Protein AF-A0A0B8NBM0-F1 (afdb_monomer_lite)

Secondary structure (DSSP, 8-state):
--HHHHHHHHTS-HHHHHHHHHTTS---EE-TTS-EE--HHHHHHHHHH----TT-S------PPP-----

Sequence (71 aa):
MRIGQLARLAEVSPKAIRRYEALGLVSPARTANGYRDYYADTVRLVREIRIPDASASRSGRSGRPPRRRAP

Organism: NCBI:txid37332

Structure (mmCIF, N/CA/C/O backbone):
data_AF-A0A0B8NBM0-F1
#
_entry.id   AF-A0A0B8NBM0-F1
#
loop_
_atom_site.group_PDB
_atom_site.id
_atom_site.type_symbol
_atom_site.label_atom_id
_atom_site.label_alt_id
_atom_site.label_comp_id
_atom_site.label_asym_id
_atom_site.label_entity_id
_atom_site.label_seq_id
_atom_site.pdbx_PDB_ins_code
_atom_site.Cartn_x
_atom_site.Cartn_y
_atom_site.Cartn_z
_atom_site.occupancy
_atom_site.B_iso_or_equiv
_atom_site.auth_seq_id
_atom_site.auth_comp_id
_atom_site.auth_asym_id
_atom_site.auth_atom_id
_atom_site.pdbx_PDB_model_num
ATOM 1 N N . MET A 1 1 ? -5.379 -3.374 6.419 1.00 83.12 1 MET A N 1
ATOM 2 C CA . MET A 1 1 ? -4.067 -4.011 6.148 1.00 83.12 1 MET A CA 1
ATOM 3 C C . MET A 1 1 ? -2.905 -3.045 6.380 1.00 83.12 1 MET A C 1
ATOM 5 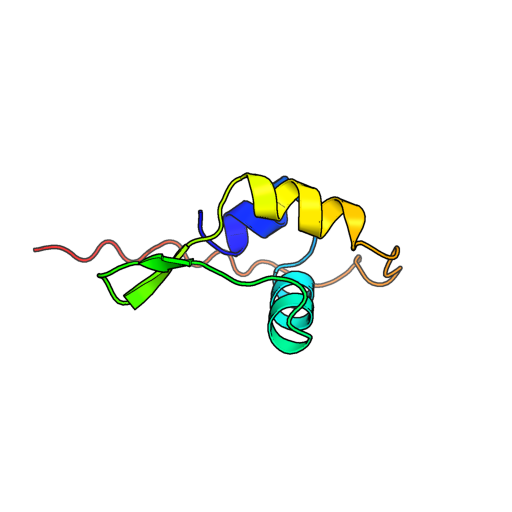O O . MET A 1 1 ? -3.060 -1.845 6.214 1.00 83.12 1 MET A O 1
ATOM 9 N N . ARG A 1 2 ? -1.701 -3.549 6.702 1.00 84.31 2 ARG A N 1
ATOM 10 C CA . ARG A 1 2 ? -0.477 -2.718 6.810 1.00 84.31 2 ARG A CA 1
ATOM 11 C C . ARG A 1 2 ? 0.174 -2.470 5.446 1.00 84.31 2 ARG A C 1
ATOM 13 O O . ARG A 1 2 ? 0.003 -3.268 4.530 1.00 84.31 2 ARG A O 1
ATOM 20 N N . ILE A 1 3 ? 1.037 -1.452 5.358 1.00 81.75 3 ILE A N 1
ATOM 21 C CA . ILE A 1 3 ? 1.783 -1.110 4.130 1.00 81.75 3 ILE A CA 1
ATOM 22 C C . ILE A 1 3 ? 2.558 -2.296 3.531 1.00 81.75 3 ILE A C 1
ATOM 24 O O . ILE A 1 3 ? 2.594 -2.453 2.319 1.00 81.75 3 ILE A O 1
ATOM 28 N N . GLY A 1 4 ? 3.144 -3.167 4.363 1.00 83.38 4 GLY A N 1
ATOM 29 C CA . GLY A 1 4 ? 3.872 -4.350 3.885 1.00 83.38 4 GLY A CA 1
ATOM 30 C C . GLY A 1 4 ? 2.962 -5.425 3.284 1.00 83.38 4 GLY A C 1
ATOM 31 O O . GLY A 1 4 ? 3.354 -6.111 2.345 1.00 83.38 4 GLY A O 1
ATOM 32 N N . GLN A 1 5 ? 1.734 -5.548 3.792 1.00 86.38 5 GLN A N 1
ATOM 33 C CA . GLN A 1 5 ? 0.734 -6.463 3.246 1.00 86.38 5 GLN A CA 1
ATOM 34 C C . GLN A 1 5 ? 0.157 -5.906 1.939 1.00 86.38 5 GLN A C 1
ATOM 36 O O . GLN A 1 5 ? 0.076 -6.643 0.962 1.00 86.38 5 GLN A O 1
ATOM 41 N N . LEU A 1 6 ? -0.137 -4.601 1.888 1.00 86.88 6 LEU A N 1
ATOM 42 C CA . LEU A 1 6 ? -0.533 -3.906 0.659 1.00 86.88 6 LEU A CA 1
ATOM 43 C C . LEU A 1 6 ? 0.544 -4.033 -0.431 1.00 86.88 6 LEU A C 1
ATOM 45 O O . LEU A 1 6 ? 0.218 -4.380 -1.556 1.00 86.88 6 LEU A O 1
ATOM 49 N N . ALA A 1 7 ? 1.821 -3.835 -0.088 1.00 86.12 7 ALA A N 1
ATOM 50 C CA . ALA A 1 7 ? 2.961 -3.991 -0.998 1.00 86.12 7 ALA A CA 1
ATOM 51 C C . ALA A 1 7 ? 3.004 -5.377 -1.642 1.00 86.12 7 ALA A C 1
ATOM 53 O O . ALA A 1 7 ? 3.127 -5.505 -2.857 1.00 86.12 7 ALA A O 1
ATOM 54 N N . ARG A 1 8 ? 2.848 -6.421 -0.823 1.00 85.19 8 ARG A N 1
ATOM 55 C CA . ARG A 1 8 ? 2.862 -7.805 -1.296 1.00 85.19 8 ARG A CA 1
ATOM 56 C C . ARG A 1 8 ? 1.661 -8.123 -2.184 1.00 85.19 8 ARG A C 1
ATOM 58 O O . ARG A 1 8 ? 1.833 -8.786 -3.196 1.00 85.19 8 ARG A O 1
ATOM 65 N N . LEU A 1 9 ? 0.468 -7.655 -1.816 1.00 87.81 9 LEU A N 1
ATOM 66 C CA . LEU A 1 9 ? -0.750 -7.889 -2.594 1.00 87.81 9 LEU A CA 1
ATOM 67 C C . LEU A 1 9 ? -0.755 -7.098 -3.904 1.00 87.81 9 LEU A C 1
ATOM 69 O O . LEU A 1 9 ? -1.183 -7.612 -4.929 1.00 87.81 9 LEU A O 1
ATOM 73 N N . ALA A 1 10 ? -0.266 -5.863 -3.895 1.00 85.38 10 ALA A N 1
ATOM 74 C CA . ALA A 1 10 ? -0.201 -5.025 -5.085 1.00 85.38 10 ALA A CA 1
ATOM 75 C C . ALA A 1 10 ? 1.059 -5.271 -5.937 1.00 85.38 10 ALA A C 1
ATOM 77 O O . ALA A 1 10 ? 1.210 -4.636 -6.974 1.00 85.38 10 ALA A O 1
ATOM 78 N N . GLU A 1 11 ? 1.940 -6.192 -5.523 1.00 85.00 11 GLU A N 1
ATOM 79 C CA . GLU A 1 11 ? 3.216 -6.499 -6.189 1.00 85.00 11 GLU A CA 1
ATOM 80 C C . GLU A 1 11 ? 4.080 -5.250 -6.424 1.00 85.00 11 GLU A C 1
ATOM 82 O O . GLU A 1 11 ? 4.669 -5.049 -7.487 1.00 85.00 11 GLU A O 1
ATOM 87 N N . VAL A 1 12 ? 4.147 -4.386 -5.411 1.00 84.19 12 VAL A N 1
ATOM 88 C CA . VAL A 1 12 ? 4.950 -3.161 -5.429 1.00 84.19 12 VAL A CA 1
ATOM 89 C C . VAL A 1 12 ? 5.828 -3.069 -4.191 1.00 84.19 12 VAL A C 1
ATOM 91 O O . VAL A 1 12 ? 5.534 -3.625 -3.135 1.00 84.19 12 VAL A O 1
ATOM 94 N N . SER A 1 13 ? 6.904 -2.296 -4.284 1.00 83.88 13 SER A N 1
ATOM 95 C CA . SER A 1 13 ? 7.733 -1.985 -3.122 1.00 83.88 13 SER A CA 1
ATOM 96 C C . SER A 1 13 ? 6.977 -1.084 -2.129 1.00 83.88 13 SER A C 1
ATOM 98 O O . SER A 1 13 ? 6.313 -0.136 -2.553 1.00 83.88 13 SER A O 1
ATOM 100 N N . PRO A 1 14 ? 7.150 -1.247 -0.800 1.00 84.69 14 PRO A N 1
ATOM 101 C CA . PRO A 1 14 ? 6.592 -0.321 0.196 1.00 84.69 14 PRO A CA 1
ATOM 102 C C . PRO A 1 14 ? 6.983 1.145 -0.047 1.00 84.69 14 PRO A C 1
ATOM 104 O O . PRO A 1 14 ? 6.239 2.060 0.295 1.00 84.69 14 PRO A O 1
ATOM 107 N N . LYS A 1 15 ? 8.150 1.376 -0.664 1.00 84.19 15 LYS A N 1
ATOM 108 C CA . LYS A 1 15 ? 8.618 2.701 -1.092 1.00 84.19 15 LYS A CA 1
ATOM 109 C C . LYS A 1 15 ? 7.710 3.328 -2.158 1.00 84.19 15 LYS A C 1
ATOM 111 O O . LYS A 1 15 ? 7.451 4.523 -2.076 1.00 84.19 15 LYS A O 1
ATOM 116 N N . ALA A 1 16 ? 7.200 2.537 -3.103 1.00 83.75 16 ALA A N 1
ATOM 117 C CA . ALA A 1 16 ? 6.252 3.008 -4.113 1.00 83.75 16 ALA A CA 1
ATOM 118 C C . ALA A 1 16 ? 4.933 3.433 -3.458 1.00 83.75 16 ALA A C 1
ATOM 120 O O . ALA A 1 16 ? 4.446 4.523 -3.723 1.00 83.75 16 ALA A O 1
ATOM 121 N N . ILE A 1 17 ? 4.430 2.650 -2.497 1.00 85.19 17 ILE A N 1
ATOM 122 C CA . ILE A 1 17 ? 3.222 3.020 -1.742 1.00 85.19 17 ILE A CA 1
ATOM 123 C C . ILE A 1 17 ? 3.420 4.335 -0.984 1.00 85.19 17 ILE A C 1
ATOM 125 O O . ILE A 1 17 ? 2.549 5.194 -1.032 1.00 85.19 17 ILE A O 1
ATOM 129 N N . ARG A 1 18 ? 4.574 4.536 -0.331 1.00 85.12 18 ARG A N 1
ATOM 130 C CA . ARG A 1 18 ? 4.882 5.821 0.328 1.00 85.12 18 ARG A CA 1
ATOM 131 C C . ARG A 1 18 ? 4.921 6.986 -0.657 1.00 85.12 18 ARG A C 1
ATOM 133 O O . ARG A 1 18 ? 4.498 8.080 -0.309 1.00 85.12 18 ARG A O 1
ATOM 140 N N . ARG A 1 19 ? 5.431 6.759 -1.871 1.00 85.75 19 ARG A N 1
ATOM 141 C CA . ARG A 1 19 ? 5.410 7.761 -2.941 1.00 85.75 19 ARG A CA 1
ATOM 142 C C . ARG A 1 19 ? 3.975 8.074 -3.360 1.00 85.75 19 ARG A C 1
ATOM 144 O O . ARG A 1 19 ? 3.642 9.242 -3.475 1.00 85.75 19 ARG A O 1
ATOM 151 N N . TYR A 1 20 ? 3.124 7.067 -3.535 1.00 86.75 20 TYR A N 1
ATOM 152 C CA . TYR A 1 20 ? 1.711 7.272 -3.859 1.00 86.75 20 TYR A CA 1
ATOM 153 C C . TYR A 1 20 ? 0.948 7.986 -2.734 1.00 86.75 20 TYR A C 1
ATOM 155 O O . TYR A 1 20 ? 0.124 8.842 -3.028 1.00 86.75 20 TYR A O 1
ATOM 163 N N . GLU A 1 21 ? 1.266 7.711 -1.466 1.00 86.44 21 GLU A N 1
ATOM 164 C CA . GLU A 1 21 ? 0.735 8.457 -0.311 1.00 86.44 21 GLU A CA 1
ATOM 165 C C . GLU A 1 21 ? 1.180 9.927 -0.349 1.00 86.44 21 GLU A C 1
ATOM 167 O O . GLU A 1 21 ? 0.355 10.821 -0.193 1.00 86.44 21 GLU A O 1
ATOM 172 N N . ALA A 1 22 ? 2.460 10.193 -0.634 1.00 86.06 22 ALA A N 1
ATOM 173 C CA . ALA A 1 22 ? 2.982 11.556 -0.764 1.00 86.06 22 ALA A CA 1
ATOM 174 C C . ALA A 1 22 ? 2.383 12.324 -1.956 1.00 86.06 22 ALA A C 1
ATOM 176 O O . ALA A 1 22 ? 2.234 13.539 -1.889 1.00 86.06 22 ALA A O 1
ATOM 177 N N . LEU A 1 23 ? 2.028 11.616 -3.030 1.00 87.00 23 LEU A N 1
ATOM 178 C CA . LEU A 1 23 ? 1.343 12.172 -4.199 1.00 87.00 23 LEU A CA 1
ATOM 179 C C . LEU A 1 23 ? -0.177 12.312 -3.998 1.00 87.00 23 LEU A C 1
ATOM 181 O O . LEU A 1 23 ? -0.854 12.800 -4.895 1.00 87.00 23 LEU A O 1
ATOM 185 N N . GLY A 1 24 ? -0.729 11.859 -2.867 1.00 87.31 24 GLY A N 1
ATOM 186 C CA . GLY A 1 24 ? -2.175 11.870 -2.613 1.00 87.31 24 GLY A CA 1
ATOM 187 C C . GLY A 1 24 ? -2.971 10.835 -3.418 1.00 87.31 24 GLY A C 1
ATOM 188 O O . GLY A 1 24 ? -4.196 10.850 -3.391 1.00 87.31 24 GLY A O 1
ATOM 189 N N . LEU A 1 25 ? -2.292 9.916 -4.109 1.00 85.19 25 LEU A N 1
ATOM 190 C CA . LEU A 1 25 ? -2.910 8.864 -4.919 1.00 85.19 25 LEU A CA 1
ATOM 191 C C . LEU A 1 25 ? -3.444 7.712 -4.065 1.00 85.19 25 LEU A C 1
ATOM 193 O O . LEU A 1 25 ? -4.359 7.008 -4.468 1.00 85.19 25 LEU A O 1
ATOM 197 N N . VAL A 1 26 ? -2.858 7.497 -2.887 1.00 85.06 26 VAL A N 1
ATOM 198 C CA . VAL A 1 26 ? -3.285 6.463 -1.942 1.00 85.06 26 VAL A CA 1
ATOM 199 C C . VAL A 1 26 ? -3.508 7.101 -0.584 1.00 85.06 26 VAL A C 1
ATOM 201 O O . VAL A 1 26 ? -2.574 7.636 0.009 1.00 85.06 26 VAL A O 1
ATOM 204 N N . SER A 1 27 ? -4.724 6.976 -0.057 1.00 81.88 27 SER A N 1
ATOM 205 C CA . SER A 1 27 ? -5.055 7.450 1.284 1.00 81.88 27 SER A CA 1
ATOM 206 C C . SER A 1 27 ? -5.276 6.263 2.227 1.00 81.88 27 SER A C 1
ATOM 208 O O . SER A 1 27 ? -6.217 5.492 2.020 1.00 81.88 27 SER A O 1
ATOM 210 N N . PRO A 1 28 ? -4.416 6.053 3.242 1.00 82.00 28 PRO A N 1
ATOM 211 C CA . PRO A 1 28 ? -4.708 5.093 4.293 1.00 82.00 28 PRO A CA 1
ATOM 212 C C . PRO A 1 28 ? -5.865 5.605 5.149 1.00 82.00 28 PRO A C 1
ATOM 214 O O . PRO A 1 28 ? -5.896 6.768 5.556 1.00 82.00 28 PRO A O 1
ATOM 217 N N . ALA A 1 29 ? -6.767 4.706 5.516 1.00 81.25 29 ALA A N 1
ATOM 218 C CA . ALA A 1 29 ? -7.744 4.992 6.543 1.00 81.25 29 ALA A CA 1
ATOM 219 C C . ALA A 1 29 ? -7.027 5.205 7.877 1.00 81.25 29 ALA A C 1
ATOM 221 O O . ALA A 1 29 ? -6.150 4.427 8.276 1.00 81.25 29 ALA A O 1
ATOM 222 N N . ARG A 1 30 ? -7.396 6.275 8.579 1.00 78.62 30 ARG A N 1
ATOM 223 C CA . ARG A 1 30 ? -6.988 6.460 9.969 1.00 78.62 30 ARG A CA 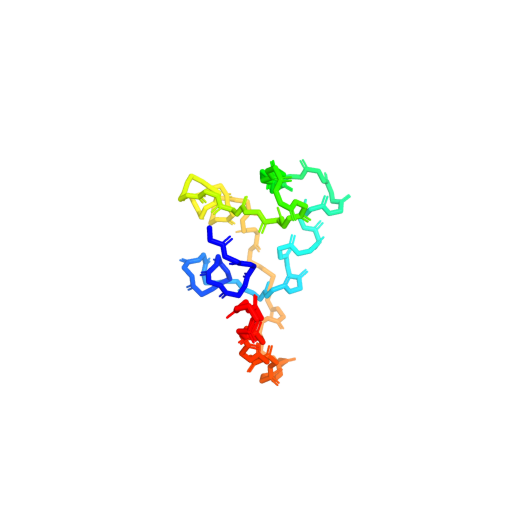1
ATOM 224 C C . ARG A 1 30 ? -7.946 5.661 10.831 1.00 78.62 30 ARG A C 1
ATOM 226 O O . ARG A 1 30 ? -9.123 5.988 10.930 1.00 78.62 30 ARG A O 1
ATOM 233 N N . THR A 1 31 ? -7.438 4.604 11.446 1.00 73.12 31 THR A N 1
ATOM 234 C CA . THR A 1 31 ? -8.191 3.924 12.505 1.00 73.12 31 THR A CA 1
ATOM 235 C C . THR A 1 31 ? -8.254 4.814 13.743 1.00 73.12 31 THR A C 1
ATOM 237 O O . THR A 1 31 ? -7.340 5.604 13.986 1.00 73.12 31 THR A O 1
ATOM 240 N N . ALA A 1 32 ? -9.295 4.648 14.563 1.00 74.31 32 ALA A N 1
ATOM 241 C CA . ALA A 1 32 ? -9.437 5.353 15.843 1.00 74.31 32 ALA A CA 1
ATOM 242 C C . ALA A 1 32 ? -8.224 5.151 16.783 1.00 74.31 32 ALA A C 1
ATOM 244 O O . ALA A 1 32 ? -7.940 5.997 17.621 1.00 74.31 32 ALA A O 1
ATOM 245 N N . ASN A 1 33 ? -7.448 4.078 16.579 1.00 74.00 33 ASN A N 1
ATOM 246 C CA . ASN A 1 33 ? -6.199 3.789 17.292 1.00 74.00 33 ASN A CA 1
ATOM 247 C C . ASN A 1 33 ? -4.952 4.512 16.736 1.00 74.00 33 ASN A C 1
ATOM 249 O O . ASN A 1 33 ? -3.835 4.205 17.152 1.00 74.00 33 ASN A O 1
ATOM 253 N N . GLY A 1 34 ? -5.090 5.419 15.765 1.00 78.38 34 GLY A N 1
ATOM 254 C CA . GLY A 1 34 ? -3.967 6.180 15.202 1.00 78.38 34 GLY A CA 1
ATOM 255 C C . GLY A 1 34 ? -3.061 5.389 14.249 1.00 78.38 34 GLY A C 1
ATOM 256 O O . GLY A 1 34 ? -2.024 5.896 13.816 1.00 78.38 34 GLY A O 1
ATOM 257 N N . TYR A 1 35 ? -3.436 4.160 13.885 1.00 79.31 35 TYR A N 1
ATOM 258 C CA . TYR A 1 35 ? -2.714 3.375 12.886 1.00 79.31 35 TYR A CA 1
ATOM 259 C C . TYR A 1 35 ? -3.226 3.667 11.472 1.00 79.31 35 TYR A C 1
ATOM 261 O O . TYR A 1 35 ? -4.408 3.942 11.253 1.00 79.31 35 TYR A O 1
ATOM 269 N N . ARG A 1 36 ? -2.313 3.548 10.501 1.00 79.75 36 ARG A N 1
ATOM 270 C CA . ARG A 1 36 ? -2.636 3.534 9.071 1.00 79.75 36 ARG A CA 1
ATOM 271 C C . ARG A 1 36 ? -3.187 2.168 8.697 1.00 79.75 36 ARG A C 1
ATOM 273 O O . ARG A 1 36 ? -2.468 1.172 8.835 1.00 79.75 36 ARG A O 1
ATOM 280 N N . ASP A 1 37 ? -4.408 2.149 8.189 1.00 83.06 37 ASP A N 1
ATOM 281 C CA . ASP A 1 37 ? -5.040 0.940 7.692 1.00 83.06 37 ASP A CA 1
ATOM 282 C C . ASP A 1 37 ? -5.389 1.088 6.210 1.00 83.06 37 ASP A C 1
ATOM 284 O O . ASP A 1 37 ? -6.080 2.012 5.796 1.00 83.06 37 ASP A O 1
ATOM 288 N N . TYR A 1 38 ? -4.845 0.200 5.385 1.00 84.38 38 TYR A N 1
ATOM 289 C CA . TYR A 1 38 ? -5.133 0.148 3.954 1.00 84.38 38 TYR A CA 1
ATOM 290 C C . TYR A 1 38 ? -6.241 -0.873 3.697 1.00 84.38 38 TYR A C 1
ATOM 292 O O . TYR A 1 38 ? -6.157 -2.008 4.185 1.00 84.38 38 TYR A O 1
ATOM 300 N N . TYR A 1 39 ? -7.254 -0.487 2.928 1.00 84.69 39 TYR A N 1
ATOM 301 C CA . TYR A 1 39 ? -8.350 -1.374 2.548 1.00 84.69 39 TYR A CA 1
ATOM 302 C C . TYR A 1 39 ? -7.970 -2.264 1.363 1.00 84.69 39 TYR A C 1
ATOM 304 O O . TYR A 1 39 ? -6.967 -2.039 0.681 1.00 84.69 39 TYR A O 1
ATOM 312 N N . ALA A 1 40 ? -8.776 -3.299 1.125 1.00 84.25 40 ALA A N 1
ATOM 313 C CA . ALA A 1 40 ? -8.597 -4.181 -0.025 1.00 84.25 40 ALA A CA 1
ATOM 314 C C . ALA A 1 40 ? -8.702 -3.407 -1.351 1.00 84.25 40 ALA A C 1
ATOM 316 O O . ALA A 1 40 ? -7.921 -3.660 -2.265 1.00 84.25 40 ALA A O 1
ATOM 317 N N . ASP A 1 41 ? -9.569 -2.395 -1.421 1.00 85.88 41 ASP A N 1
ATOM 318 C CA . ASP A 1 41 ? -9.742 -1.552 -2.612 1.00 85.88 41 ASP A CA 1
ATOM 319 C C . ASP A 1 41 ? -8.468 -0.784 -2.974 1.00 85.88 41 ASP A C 1
ATOM 321 O O . ASP A 1 41 ? -8.144 -0.598 -4.148 1.00 85.88 41 ASP A O 1
ATOM 325 N N . THR A 1 42 ? -7.666 -0.427 -1.966 1.00 86.25 42 THR A N 1
ATOM 326 C CA . THR A 1 42 ? -6.365 0.209 -2.175 1.00 86.25 42 THR A CA 1
ATOM 327 C C . THR A 1 42 ? -5.404 -0.695 -2.946 1.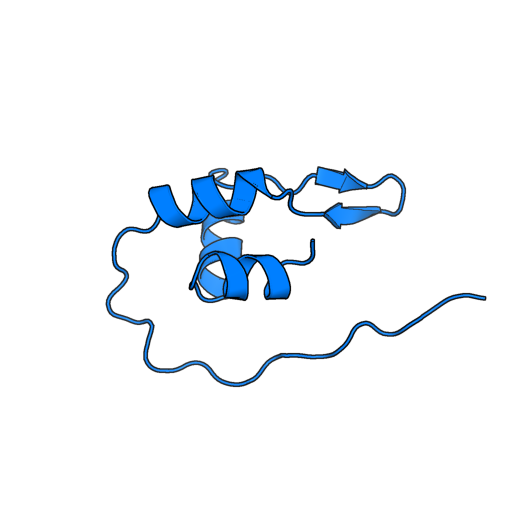00 86.25 42 THR A C 1
ATOM 329 O O . THR A 1 42 ? -4.571 -0.196 -3.695 1.00 86.25 42 THR A O 1
ATOM 332 N N . VAL A 1 43 ? -5.511 -2.022 -2.812 1.00 87.12 43 VAL A N 1
ATOM 333 C CA . VAL A 1 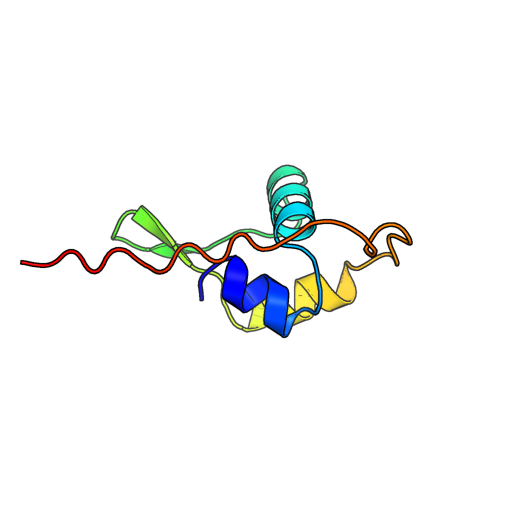43 ? -4.688 -2.970 -3.583 1.00 87.12 43 VAL A CA 1
ATOM 334 C C . VAL A 1 43 ? -4.959 -2.810 -5.074 1.00 87.12 43 VAL A C 1
ATOM 336 O O . VAL A 1 43 ? -4.019 -2.744 -5.865 1.00 87.12 43 VAL A O 1
ATOM 339 N N . ARG A 1 44 ? -6.238 -2.731 -5.456 1.00 87.00 44 ARG A N 1
ATOM 340 C CA . ARG A 1 44 ? -6.652 -2.582 -6.854 1.00 87.00 44 ARG A CA 1
ATOM 341 C C . ARG A 1 44 ? -6.209 -1.232 -7.408 1.00 87.00 44 ARG A C 1
ATOM 343 O O . ARG A 1 44 ? -5.576 -1.200 -8.456 1.00 87.00 44 ARG A O 1
ATOM 350 N N . LEU A 1 45 ? -6.424 -0.167 -6.638 1.00 86.75 45 LEU A N 1
ATOM 351 C CA . LEU A 1 45 ? -5.988 1.183 -6.982 1.00 86.75 45 LEU A CA 1
ATOM 352 C C . LEU A 1 45 ? -4.469 1.250 -7.224 1.00 86.75 45 LEU A C 1
ATOM 354 O O . LEU A 1 45 ? -4.016 1.760 -8.240 1.00 86.75 45 LEU A O 1
ATOM 358 N N . VAL A 1 46 ? -3.663 0.682 -6.320 1.00 86.56 46 VAL A N 1
ATOM 359 C CA . VAL A 1 46 ? -2.194 0.670 -6.445 1.00 86.56 46 VAL A CA 1
ATOM 360 C C . VAL A 1 46 ? -1.735 -0.140 -7.658 1.00 86.56 46 VAL A C 1
ATOM 362 O O . VAL A 1 46 ? -0.768 0.249 -8.311 1.00 86.56 46 VAL A O 1
ATOM 365 N N . ARG A 1 47 ? -2.415 -1.249 -7.975 1.00 85.62 47 ARG A N 1
ATOM 366 C CA . ARG A 1 47 ? -2.137 -2.041 -9.184 1.00 85.62 47 ARG A CA 1
ATOM 367 C C . ARG A 1 47 ? -2.454 -1.269 -10.464 1.00 85.62 47 ARG A C 1
ATOM 369 O O . ARG A 1 47 ? -1.717 -1.408 -11.430 1.00 85.62 47 ARG A O 1
ATOM 376 N N . GLU A 1 48 ? -3.508 -0.462 -10.457 1.00 84.62 48 GLU A N 1
ATOM 377 C CA . GLU A 1 48 ? -3.940 0.349 -11.601 1.00 84.62 48 GLU A CA 1
ATOM 378 C C . GLU A 1 48 ? -3.047 1.580 -11.811 1.00 84.62 48 GLU A C 1
ATOM 380 O O . GLU A 1 48 ? -2.678 1.904 -12.935 1.00 84.62 48 GLU A O 1
ATOM 385 N N . ILE A 1 49 ? -2.604 2.211 -10.719 1.00 82.00 49 ILE A N 1
ATOM 386 C CA . ILE A 1 49 ? -1.672 3.350 -10.739 1.00 82.00 49 ILE A CA 1
ATOM 387 C C . ILE A 1 49 ? -0.248 2.927 -11.126 1.00 82.00 49 ILE A C 1
ATOM 389 O O . ILE A 1 49 ? 0.551 3.781 -11.520 1.00 82.00 49 ILE A O 1
ATOM 393 N N . ARG A 1 50 ? 0.116 1.643 -10.982 1.00 71.75 50 ARG A N 1
ATOM 394 C CA . ARG A 1 50 ? 1.466 1.137 -11.267 1.00 71.75 50 ARG A CA 1
ATOM 395 C C . ARG A 1 50 ? 1.832 1.391 -12.733 1.00 71.75 50 ARG A C 1
ATOM 397 O O . ARG A 1 50 ? 1.674 0.539 -13.601 1.00 71.75 50 ARG A O 1
ATOM 404 N N . ILE A 1 51 ? 2.459 2.535 -12.971 1.00 60.34 51 ILE A N 1
ATOM 405 C CA . ILE A 1 51 ? 3.375 2.732 -14.085 1.00 60.34 51 ILE A CA 1
ATOM 406 C C . ILE A 1 51 ? 4.533 1.753 -13.831 1.00 60.34 51 ILE A C 1
ATOM 408 O O . ILE A 1 51 ? 5.028 1.715 -12.698 1.00 60.34 51 ILE A O 1
ATOM 412 N N . PRO A 1 52 ? 4.945 0.918 -14.802 1.00 55.91 52 PRO A N 1
ATOM 413 C CA . PRO A 1 52 ? 6.078 0.016 -14.642 1.00 55.91 52 PRO A CA 1
ATOM 414 C C . PRO A 1 52 ? 7.347 0.814 -14.320 1.00 55.91 52 PRO A C 1
ATOM 416 O O . PRO A 1 52 ? 8.055 1.285 -15.202 1.00 55.91 52 PRO A O 1
ATOM 419 N N . ASP A 1 53 ? 7.636 0.997 -13.037 1.00 53.06 53 ASP A N 1
ATOM 420 C CA . ASP A 1 53 ? 8.895 1.574 -12.595 1.00 53.06 53 ASP A CA 1
ATOM 421 C C . ASP A 1 53 ? 9.924 0.445 -12.729 1.00 53.06 53 ASP A C 1
ATOM 423 O O . ASP A 1 53 ? 9.989 -0.468 -11.902 1.00 53.06 53 ASP A O 1
ATOM 427 N N . ALA A 1 54 ? 10.679 0.452 -13.831 1.00 54.38 54 ALA A N 1
ATOM 428 C CA . ALA A 1 54 ? 11.674 -0.562 -14.202 1.00 54.38 54 ALA A CA 1
ATOM 429 C C . ALA A 1 54 ? 12.833 -0.723 -13.182 1.00 54.38 54 ALA A C 1
ATOM 431 O O . ALA A 1 54 ? 13.822 -1.400 -13.450 1.00 54.38 54 ALA A O 1
ATOM 432 N N . SER A 1 55 ? 12.720 -0.128 -11.992 1.00 55.19 55 SER A N 1
ATOM 433 C CA . SER A 1 55 ? 13.721 -0.098 -10.926 1.00 55.19 55 SER A CA 1
ATOM 434 C C . SER A 1 55 ? 13.481 -1.111 -9.791 1.00 55.19 55 SER A C 1
ATOM 436 O O . SER A 1 55 ? 14.250 -1.143 -8.829 1.00 55.19 55 SER A O 1
ATOM 438 N N . ALA A 1 56 ? 12.458 -1.976 -9.877 1.00 54.94 56 ALA A N 1
ATOM 439 C CA . ALA A 1 56 ? 12.069 -2.897 -8.792 1.00 54.94 56 ALA A CA 1
ATOM 440 C C . ALA A 1 56 ? 13.105 -3.990 -8.422 1.00 54.94 56 ALA A C 1
ATOM 442 O O . ALA A 1 56 ? 12.898 -4.751 -7.475 1.00 54.94 56 ALA A O 1
ATOM 443 N N . SER A 1 57 ? 14.257 -4.037 -9.089 1.00 52.03 57 SER A N 1
ATOM 444 C CA . SER A 1 57 ? 15.326 -5.013 -8.861 1.00 52.03 57 SER A CA 1
ATOM 445 C C . SER A 1 57 ? 16.456 -4.456 -7.982 1.00 52.03 57 SER A C 1
ATOM 447 O O . SER A 1 57 ? 17.565 -4.297 -8.479 1.00 52.03 57 SER A O 1
ATOM 449 N N . ARG A 1 58 ? 16.192 -4.129 -6.701 1.00 54.22 58 ARG A N 1
ATOM 450 C CA . ARG A 1 58 ? 17.162 -4.058 -5.562 1.00 54.22 58 ARG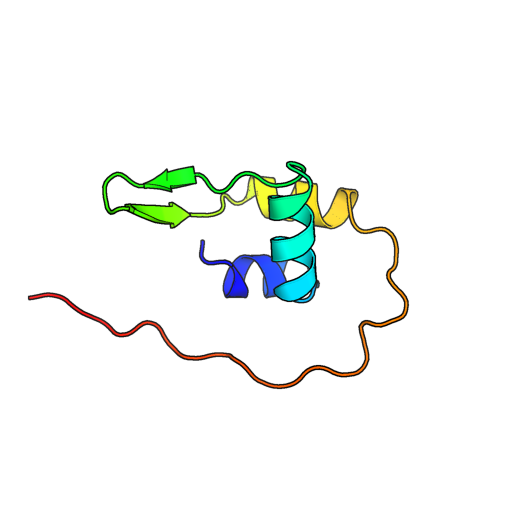 A CA 1
ATOM 451 C C . ARG A 1 58 ? 16.630 -3.171 -4.428 1.00 54.22 58 ARG A C 1
ATOM 453 O O . ARG A 1 58 ? 17.013 -2.015 -4.289 1.00 54.22 58 ARG A O 1
ATOM 460 N N . SER A 1 59 ? 15.834 -3.716 -3.515 1.00 51.53 59 SER A N 1
ATOM 461 C CA . SER A 1 59 ? 15.863 -3.200 -2.138 1.00 51.53 59 SER A CA 1
ATOM 462 C C . SER A 1 59 ? 15.376 -4.261 -1.168 1.00 51.53 59 SER A C 1
ATOM 464 O O . SER A 1 59 ? 14.227 -4.695 -1.222 1.00 51.53 59 SER A O 1
ATOM 466 N N . GLY A 1 60 ? 16.294 -4.704 -0.315 1.00 48.53 60 GLY A N 1
ATOM 467 C CA . GLY A 1 60 ? 16.115 -5.812 0.600 1.00 48.53 60 GLY A CA 1
ATOM 468 C C . GLY A 1 60 ? 15.081 -5.569 1.700 1.00 48.53 60 GLY A C 1
ATOM 469 O O . GLY A 1 60 ? 14.882 -4.466 2.204 1.00 48.53 60 GLY A O 1
ATOM 470 N N . ARG A 1 61 ? 14.457 -6.679 2.097 1.00 51.38 61 ARG A N 1
ATOM 471 C CA . ARG A 1 61 ? 14.408 -7.162 3.484 1.00 51.38 61 ARG A CA 1
ATOM 472 C C . ARG A 1 61 ? 14.222 -6.066 4.556 1.00 51.38 61 ARG A C 1
ATOM 474 O O . ARG A 1 61 ? 15.116 -5.787 5.340 1.00 51.38 61 ARG A O 1
ATOM 481 N N . SER A 1 62 ? 13.021 -5.495 4.647 1.00 49.56 62 SER A N 1
ATOM 482 C CA . SER A 1 62 ? 12.589 -4.709 5.819 1.00 49.56 62 SER A CA 1
ATOM 483 C C . SER A 1 62 ? 11.200 -5.135 6.306 1.00 49.56 62 SER A C 1
ATOM 485 O O . SER A 1 62 ? 10.289 -4.337 6.503 1.00 49.56 62 SER A O 1
ATOM 487 N N . GLY A 1 63 ? 11.031 -6.439 6.529 1.00 45.53 63 GLY A N 1
ATOM 488 C CA . GLY A 1 63 ? 9.908 -6.984 7.290 1.00 45.53 63 GLY A CA 1
ATOM 489 C C . GLY A 1 63 ? 10.224 -6.995 8.784 1.00 45.53 63 GLY A C 1
ATOM 490 O O . GLY A 1 63 ? 10.533 -8.048 9.328 1.00 45.53 63 GLY A O 1
ATOM 491 N N . ARG A 1 64 ? 10.178 -5.839 9.460 1.00 50.84 64 ARG A N 1
ATOM 492 C CA . ARG A 1 64 ? 10.157 -5.809 10.935 1.00 50.84 64 ARG A CA 1
ATOM 493 C C . ARG A 1 64 ? 8.741 -6.233 11.371 1.00 50.84 64 ARG A C 1
ATOM 495 O O . ARG A 1 64 ? 7.788 -5.571 10.949 1.00 50.84 64 ARG A O 1
ATOM 502 N N . PRO A 1 65 ? 8.559 -7.321 12.145 1.00 46.38 65 PRO A N 1
ATOM 503 C CA . PRO A 1 65 ? 7.227 -7.788 12.517 1.00 46.38 65 PRO A CA 1
ATOM 504 C C . PRO A 1 65 ? 6.525 -6.758 13.417 1.00 46.38 65 PRO A C 1
ATOM 506 O O . PRO A 1 65 ? 7.194 -5.925 14.045 1.00 46.38 65 PRO A O 1
ATOM 509 N N . PRO A 1 66 ? 5.181 -6.781 13.502 1.00 49.22 66 PRO A N 1
ATOM 510 C CA . PRO A 1 66 ? 4.461 -5.988 14.484 1.00 49.22 66 PRO A CA 1
ATOM 511 C C . PRO A 1 66 ? 4.992 -6.325 15.872 1.00 49.22 66 PRO A C 1
ATOM 513 O O . PRO A 1 66 ? 4.887 -7.468 16.310 1.00 49.22 66 PRO A O 1
ATOM 516 N N . ARG A 1 67 ? 5.526 -5.331 16.587 1.00 53.22 67 ARG A N 1
ATOM 517 C CA . ARG A 1 67 ? 5.585 -5.418 18.043 1.00 53.22 67 ARG A CA 1
ATOM 518 C C . ARG A 1 67 ? 4.139 -5.569 18.509 1.00 53.22 67 ARG A C 1
ATOM 520 O O . ARG A 1 67 ? 3.372 -4.611 18.440 1.00 53.22 67 ARG A O 1
ATOM 527 N N . ARG A 1 68 ? 3.761 -6.793 18.888 1.00 46.38 68 ARG A N 1
ATOM 528 C CA . ARG A 1 68 ? 2.617 -7.041 19.762 1.00 46.38 68 ARG A CA 1
ATOM 529 C C . ARG A 1 68 ? 2.832 -6.158 20.986 1.00 46.38 68 ARG A C 1
ATOM 531 O O . ARG A 1 68 ? 3.855 -6.276 21.655 1.00 46.38 68 ARG A O 1
ATOM 538 N N . ARG A 1 69 ? 1.908 -5.237 21.218 1.00 48.78 69 ARG A N 1
ATOM 539 C CA . ARG A 1 69 ? 1.812 -4.497 22.468 1.00 48.78 69 ARG A CA 1
ATOM 540 C C . ARG A 1 69 ? 0.339 -4.455 22.831 1.00 48.78 69 ARG A C 1
ATOM 542 O O 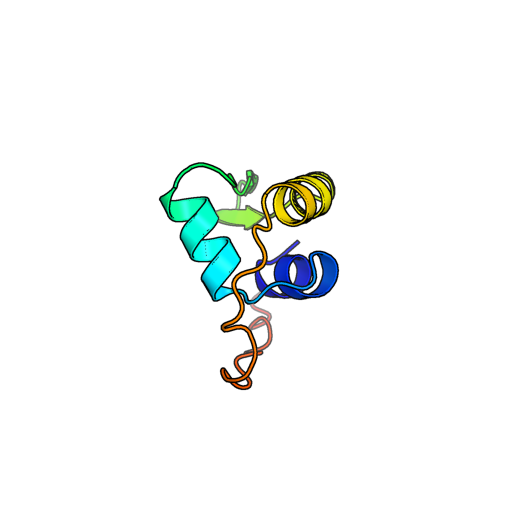. ARG A 1 69 ? -0.422 -3.795 22.131 1.00 48.78 69 ARG A O 1
ATOM 549 N N . ALA A 1 70 ? -0.018 -5.248 23.831 1.00 38.47 70 ALA A N 1
ATOM 550 C CA . ALA A 1 70 ? -1.168 -5.115 24.722 1.00 38.47 70 ALA A CA 1
ATOM 551 C C . ALA A 1 70 ? -1.232 -6.379 25.602 1.00 38.47 70 ALA A C 1
ATOM 553 O O . ALA A 1 70 ? -0.958 -7.460 25.067 1.00 38.47 70 ALA A O 1
ATOM 554 N N . PRO A 1 71 ? -1.725 -6.298 26.846 1.00 50.03 71 PRO A N 1
ATOM 555 C CA . PRO A 1 71 ? -1.601 -5.219 27.834 1.00 50.03 71 PRO A CA 1
ATOM 556 C C . PRO A 1 71 ? -0.254 -5.252 28.582 1.00 50.03 71 PRO A C 1
ATOM 558 O O . PRO A 1 71 ? 0.396 -6.321 28.606 1.00 50.03 71 PRO A O 1
#

pLDDT: mean 73.92, std 15.41, range [38.47, 87.81]

InterPro domains:
  IPR000551 MerR-type HTH domain [PF00376] (2-38)
  IPR000551 MerR-type HTH domain [PS00552] (4-26)
  IPR000551 MerR-type HTH domain [PS50937] (1-50)
  IPR000551 MerR-type HTH domain [SM00422] (1-64)
  IPR009061 Putative DNA-binding domain superfamily [SSF46955] (1-51)
  IPR047057 MerR transcriptional regulator [PTHR30204] (1-50)

Foldseek 3Di:
DDLVVLCVLLVHDSVLVVVCVVVVQAAFDQDPVRDGHHDPVSSVSSNVPDPPPVPRPDDDDDCPDDPDDDD

Radius of gyration: 12.93 Å; chains: 1; bounding box: 27×20×42 Å